Protein AF-A0A9X9LJL4-F1 (afdb_monomer)

Sequence (108 aa):
MDSLSRANVEFCLDVFKELNSNNVGDNIFFSPLSLLYALSMVLLGARGNSAEQMEKVLHFDHTSESLKPEFRDSAKCSQAGRIHSEFGVLFSQINQPDSNYTLSMANR

Radius of gyration: 15.65 Å; Cα contacts (8 Å, |Δi|>4): 62; chains: 1; bounding box: 48×27×44 Å

Sec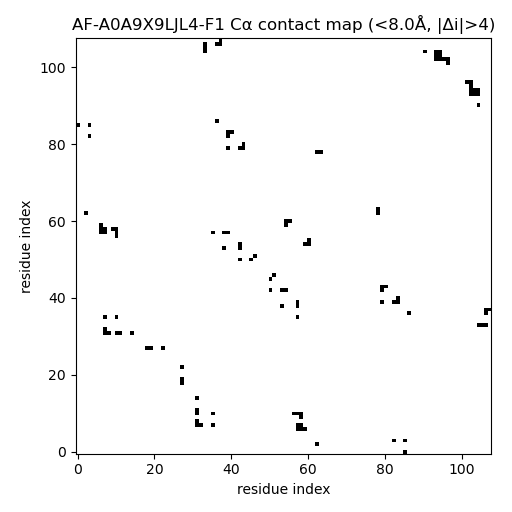ondary structure (DSSP, 8-state):
-HHHHHHHHHHHHHHHHHHHHHSTTS-----HHHHHHHHHHHHHH--HHHHHHHHHHTT-GGGGTTS-GGGHHHHHHHHHHHHHHHHHHHHHHHTS--SS--------

Nearest PDB structures (foldseek):
  1hle-assembly1_A-2  TM=9.133E-01  e=5.068E-05  Equus caballus
  4qnq-assembly11_B  TM=2.310E-01  e=4.186E+00  Rattus norvegicus
  4qnq-assembly9_K  TM=2.339E-01  e=5.952E+00  Rattus norvegicus
  8fy0-assembly1_D  TM=2.251E-01  e=8.462E+00  Homo sapiens

Organism: Gulo gulo (NCBI:txid48420)

Structure (mmCIF, N/CA/C/O backbone):
data_AF-A0A9X9LJL4-F1
#
_entry.id   AF-A0A9X9LJL4-F1
#
loop_
_atom_site.group_PDB
_atom_site.id
_atom_site.type_symbol
_atom_site.label_atom_id
_atom_site.label_alt_id
_atom_site.label_comp_id
_atom_site.label_asym_id
_atom_site.label_entity_id
_atom_site.label_seq_id
_atom_site.pdbx_PDB_ins_code
_atom_site.Cartn_x
_atom_site.Cartn_y
_atom_site.Cartn_z
_atom_site.occupancy
_atom_site.B_iso_or_equiv
_atom_site.auth_seq_id
_atom_site.auth_comp_id
_atom_site.auth_asym_id
_atom_site.auth_atom_id
_atom_site.pdbx_PDB_model_num
ATOM 1 N N . MET A 1 1 ? 10.185 10.071 4.815 1.00 60.97 1 MET A N 1
ATOM 2 C CA . MET A 1 1 ? 8.846 10.239 5.432 1.00 60.97 1 MET A CA 1
ATOM 3 C C . MET A 1 1 ? 7.918 11.002 4.501 1.00 60.97 1 MET A C 1
ATOM 5 O O . MET A 1 1 ? 6.967 10.388 4.045 1.00 60.97 1 MET A O 1
ATOM 9 N N . ASP A 1 2 ? 8.200 12.265 4.153 1.00 75.81 2 ASP A N 1
ATOM 10 C CA . ASP A 1 2 ? 7.315 13.059 3.270 1.00 75.81 2 ASP A CA 1
ATOM 11 C C . ASP A 1 2 ? 7.157 12.468 1.857 1.00 75.81 2 ASP A C 1
ATOM 13 O O . ASP A 1 2 ? 6.080 12.510 1.271 1.00 75.81 2 ASP A O 1
ATOM 17 N N . SER A 1 3 ? 8.218 11.858 1.323 1.00 82.06 3 SER A N 1
ATOM 18 C CA . SER A 1 3 ? 8.202 11.119 0.053 1.00 82.06 3 SER A CA 1
ATOM 19 C C . SER A 1 3 ? 7.292 9.889 0.108 1.00 82.06 3 SER A C 1
ATOM 21 O O . SER A 1 3 ? 6.455 9.697 -0.768 1.00 82.06 3 SER A O 1
ATOM 23 N N . LEU A 1 4 ? 7.443 9.066 1.149 1.00 88.00 4 LEU A N 1
ATOM 24 C CA . LEU A 1 4 ? 6.683 7.831 1.325 1.00 88.00 4 LEU A CA 1
ATOM 25 C C . LEU A 1 4 ? 5.198 8.099 1.608 1.00 88.00 4 LEU A C 1
ATOM 27 O O . LEU A 1 4 ? 4.334 7.409 1.070 1.00 88.00 4 LEU A O 1
ATOM 31 N N . SER A 1 5 ? 4.887 9.105 2.431 1.00 90.50 5 SER A N 1
ATOM 32 C CA . SER A 1 5 ? 3.502 9.487 2.719 1.00 90.50 5 SER A CA 1
ATOM 33 C C . SER A 1 5 ? 2.803 10.026 1.472 1.00 90.50 5 SER A C 1
ATOM 35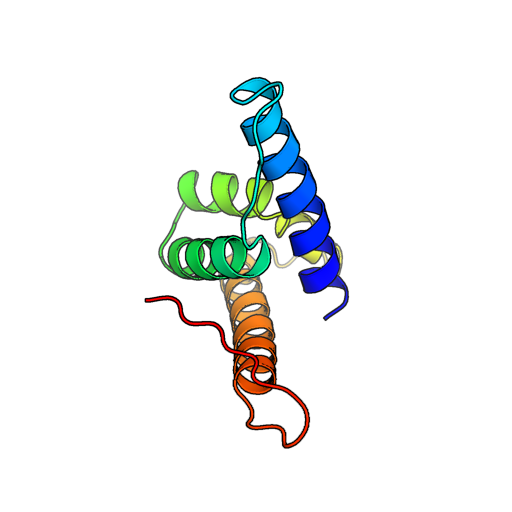 O O . SER A 1 5 ? 1.675 9.620 1.195 1.00 90.50 5 SER A O 1
ATOM 37 N N . ARG A 1 6 ? 3.483 10.865 0.681 1.00 92.25 6 ARG A N 1
ATOM 38 C CA . ARG A 1 6 ? 2.972 11.351 -0.603 1.00 92.25 6 ARG A CA 1
ATOM 39 C C . ARG A 1 6 ? 2.723 10.202 -1.582 1.00 92.25 6 ARG A C 1
ATOM 41 O O . ARG A 1 6 ? 1.604 10.090 -2.074 1.00 92.25 6 ARG A O 1
ATOM 48 N N . ALA A 1 7 ? 3.709 9.327 -1.793 1.00 93.00 7 ALA A N 1
ATOM 49 C CA . ALA A 1 7 ? 3.569 8.171 -2.679 1.00 93.00 7 ALA A CA 1
ATOM 50 C C . ALA A 1 7 ? 2.390 7.273 -2.260 1.00 93.00 7 ALA A C 1
ATOM 52 O O . ALA A 1 7 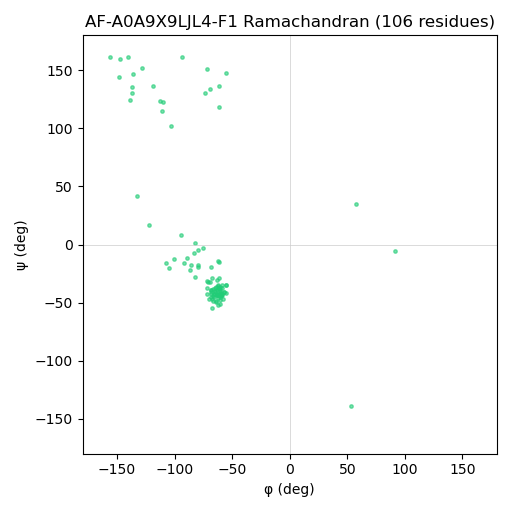? 1.605 6.839 -3.097 1.00 93.00 7 ALA A O 1
ATOM 53 N N . ASN A 1 8 ? 2.199 7.059 -0.953 1.00 95.44 8 ASN A N 1
ATOM 54 C CA . ASN A 1 8 ? 1.065 6.302 -0.424 1.00 95.44 8 ASN A CA 1
ATOM 55 C C . ASN A 1 8 ? -0.293 6.969 -0.689 1.00 95.44 8 ASN A C 1
ATOM 57 O O . ASN A 1 8 ? -1.268 6.271 -0.957 1.00 95.44 8 ASN A O 1
ATOM 61 N N . VAL A 1 9 ? -0.378 8.301 -0.625 1.00 96.69 9 VAL A N 1
ATOM 62 C CA . VAL A 1 9 ? -1.611 9.037 -0.947 1.00 96.69 9 VAL A CA 1
ATOM 63 C C . VAL A 1 9 ? -1.906 8.984 -2.445 1.00 96.69 9 VAL A C 1
ATOM 65 O O . VAL A 1 9 ? -3.037 8.685 -2.819 1.00 96.69 9 VAL A O 1
ATOM 68 N N . GLU A 1 10 ? -0.911 9.230 -3.298 1.00 97.00 10 GLU A N 1
ATOM 69 C CA . GLU A 1 10 ? -1.067 9.169 -4.759 1.00 97.00 10 GLU A CA 1
ATOM 70 C C . GLU A 1 10 ? -1.484 7.754 -5.199 1.00 97.00 10 GLU A C 1
ATOM 72 O O . GLU A 1 10 ? -2.510 7.588 -5.860 1.00 97.00 10 GLU A O 1
ATOM 77 N N . PHE A 1 11 ? -0.792 6.726 -4.699 1.00 97.19 11 PHE A N 1
ATOM 78 C CA . PHE A 1 11 ? -1.145 5.322 -4.918 1.00 97.19 11 PHE A CA 1
ATOM 79 C C . PHE A 1 11 ? -2.557 4.983 -4.416 1.00 97.19 11 PHE A C 1
ATOM 81 O O . PHE A 1 11 ? -3.320 4.321 -5.116 1.00 97.19 11 PHE A O 1
ATOM 88 N N . CYS A 1 12 ? -2.943 5.460 -3.226 1.00 98.19 12 CYS A N 1
ATOM 89 C CA . CYS A 1 12 ? -4.285 5.257 -2.674 1.00 98.19 12 CYS A CA 1
ATOM 90 C C . CYS A 1 12 ? -5.374 5.801 -3.604 1.00 98.19 12 CYS A C 1
ATOM 92 O O . CYS A 1 12 ? -6.359 5.113 -3.872 1.00 98.19 12 CYS A O 1
ATOM 94 N N . LEU A 1 13 ? -5.196 7.025 -4.106 1.00 98.06 13 LEU A N 1
ATOM 95 C CA . LEU A 1 13 ? -6.168 7.662 -4.990 1.00 98.06 13 LEU A CA 1
ATOM 96 C C . LEU A 1 13 ? -6.274 6.937 -6.332 1.00 98.06 13 LEU A C 1
ATOM 98 O O . LEU A 1 13 ? -7.378 6.810 -6.859 1.00 98.06 13 LEU A O 1
ATOM 102 N N . ASP A 1 14 ? -5.160 6.449 -6.872 1.00 97.88 14 ASP A N 1
ATOM 103 C CA . ASP A 1 14 ? -5.160 5.694 -8.124 1.00 97.88 14 ASP A CA 1
ATOM 104 C C . ASP A 1 14 ? -5.834 4.327 -7.965 1.00 97.88 14 ASP A C 1
ATOM 106 O O . ASP A 1 14 ? -6.718 3.988 -8.754 1.00 97.88 14 ASP A O 1
ATOM 110 N N . VAL A 1 15 ? -5.520 3.589 -6.894 1.00 97.75 15 VAL A N 1
ATOM 111 C CA . VAL A 1 15 ? -6.203 2.327 -6.559 1.00 97.75 15 VAL A CA 1
ATOM 112 C C . VAL A 1 15 ? -7.693 2.563 -6.320 1.00 97.75 15 VAL A C 1
ATOM 114 O O . VAL A 1 15 ? -8.521 1.808 -6.823 1.00 97.75 15 VAL A O 1
ATOM 117 N N . PHE A 1 16 ? -8.065 3.621 -5.597 1.00 97.44 16 PHE A N 1
ATOM 118 C CA . PHE A 1 16 ? -9.468 3.929 -5.336 1.00 97.44 16 PHE A CA 1
ATOM 119 C C . PHE A 1 16 ? -10.245 4.227 -6.622 1.00 97.44 16 PHE A C 1
ATOM 121 O O . PHE A 1 16 ? -11.354 3.725 -6.775 1.00 97.44 16 PHE A O 1
ATOM 128 N N . LYS A 1 17 ? -9.680 5.001 -7.559 1.00 96.88 17 LYS A N 1
ATOM 129 C CA . LYS A 1 17 ? -10.325 5.267 -8.857 1.00 96.88 17 LYS A CA 1
ATOM 130 C C . LYS A 1 17 ? -10.593 3.973 -9.626 1.00 96.88 17 LYS A C 1
ATOM 132 O O .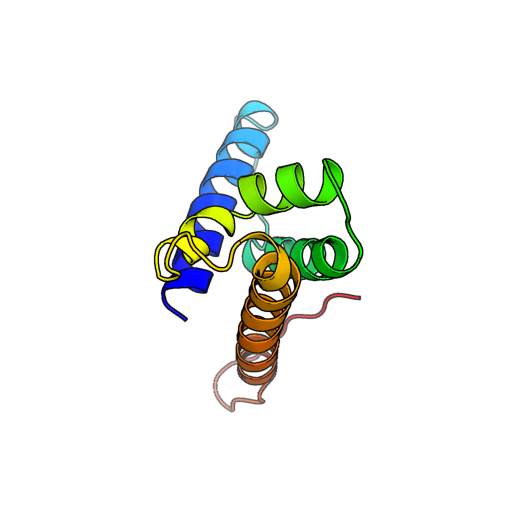 LYS A 1 17 ? -11.686 3.823 -10.168 1.00 96.88 17 LYS A O 1
ATOM 137 N N . GLU A 1 18 ? -9.631 3.052 -9.632 1.00 96.44 18 GLU A N 1
ATOM 138 C CA . GLU A 1 18 ? -9.751 1.763 -10.322 1.00 96.44 18 GLU A CA 1
ATOM 139 C C . GLU A 1 18 ? -10.727 0.805 -9.623 1.00 96.44 18 GLU A C 1
ATOM 141 O O . GLU A 1 18 ? -11.492 0.093 -10.266 1.00 96.44 18 GLU A O 1
ATOM 146 N N . LEU A 1 19 ? -10.763 0.792 -8.290 1.00 96.38 19 LEU A N 1
ATOM 147 C CA . LEU A 1 19 ? -11.763 0.009 -7.565 1.00 96.38 19 LEU A CA 1
ATOM 148 C C . LEU A 1 19 ? -13.164 0.596 -7.763 1.00 96.38 19 LEU A C 1
ATOM 150 O O . LEU A 1 19 ? -14.114 -0.146 -8.001 1.00 96.38 19 LEU A O 1
ATOM 154 N N . ASN A 1 20 ? -13.305 1.919 -7.711 1.00 95.56 20 ASN A N 1
ATOM 155 C CA . ASN A 1 20 ? -14.597 2.588 -7.815 1.00 95.56 20 ASN A CA 1
ATOM 156 C C . ASN A 1 20 ? -15.222 2.480 -9.212 1.00 95.56 20 ASN A C 1
ATOM 158 O O . ASN A 1 20 ? -16.442 2.391 -9.311 1.00 95.56 20 ASN A O 1
ATOM 162 N N . SER A 1 21 ? -14.424 2.440 -10.285 1.00 94.50 21 SER A N 1
ATOM 163 C CA . SER A 1 21 ? -14.944 2.215 -11.644 1.00 94.50 21 SER A CA 1
ATOM 164 C C . SER A 1 21 ? -15.634 0.851 -11.790 1.00 94.50 21 SER A C 1
ATOM 166 O O . SER A 1 21 ? -16.572 0.723 -12.575 1.00 94.50 21 SER A O 1
ATOM 168 N N . ASN A 1 22 ? -15.210 -0.138 -11.000 1.00 90.81 22 ASN A N 1
ATOM 169 C CA . ASN A 1 22 ? -15.693 -1.516 -11.054 1.00 90.81 22 ASN A CA 1
ATOM 170 C C . ASN A 1 22 ? -16.727 -1.865 -9.964 1.00 90.81 22 ASN A C 1
ATOM 172 O O . ASN A 1 22 ? -17.365 -2.909 -10.058 1.00 90.81 22 ASN A O 1
ATOM 176 N N . ASN A 1 23 ? -16.899 -1.018 -8.941 1.00 91.88 23 ASN A N 1
ATOM 177 C CA . ASN A 1 23 ? -17.726 -1.293 -7.752 1.00 91.88 23 ASN A CA 1
ATOM 178 C C . ASN A 1 23 ? -18.664 -0.112 -7.425 1.00 91.88 23 ASN A C 1
ATOM 180 O O . ASN A 1 23 ? -18.787 0.318 -6.277 1.00 91.88 23 ASN A O 1
ATOM 184 N N . VAL A 1 24 ? -19.282 0.483 -8.452 1.00 91.81 24 VAL A N 1
ATOM 185 C CA . VAL A 1 24 ? -20.129 1.676 -8.295 1.00 91.81 24 VAL A CA 1
ATOM 186 C C . VAL A 1 24 ? -21.318 1.378 -7.378 1.00 91.81 24 VAL A C 1
ATOM 188 O O . VAL A 1 24 ? -22.184 0.577 -7.716 1.00 91.81 24 VAL A O 1
ATOM 191 N N . GLY A 1 25 ? -21.397 2.093 -6.254 1.00 92.38 25 GLY A N 1
ATOM 192 C CA . GLY A 1 25 ? -22.483 1.954 -5.277 1.00 92.38 25 GLY A CA 1
ATOM 193 C C . GLY A 1 25 ? -22.212 0.941 -4.163 1.00 92.38 25 GLY A C 1
ATOM 194 O O . GLY A 1 25 ? -22.996 0.883 -3.217 1.00 92.38 25 GLY A O 1
ATOM 195 N N . ASP A 1 26 ? -21.098 0.211 -4.232 1.00 96.62 26 ASP A N 1
ATOM 196 C CA . ASP A 1 26 ? -20.667 -0.716 -3.190 1.00 96.62 26 ASP A CA 1
ATOM 197 C C . ASP A 1 26 ? -19.700 -0.054 -2.198 1.00 96.62 26 ASP A C 1
ATOM 199 O O . ASP A 1 26 ? -19.073 0.976 -2.458 1.00 96.62 26 ASP A O 1
ATOM 203 N N . ASN A 1 27 ? -19.556 -0.675 -1.028 1.00 97.19 27 ASN A N 1
ATOM 204 C CA . ASN A 1 27 ? -18.567 -0.252 -0.042 1.00 97.19 27 ASN A CA 1
ATOM 205 C C . ASN A 1 27 ? -17.155 -0.652 -0.494 1.00 97.19 27 ASN A C 1
ATOM 207 O O . ASN A 1 27 ? -16.899 -1.820 -0.780 1.00 97.19 27 ASN A O 1
ATOM 211 N N . ILE A 1 28 ? -16.214 0.295 -0.460 1.00 97.19 28 ILE A N 1
ATOM 212 C CA . ILE A 1 28 ? -14.796 0.063 -0.765 1.00 97.19 28 ILE A CA 1
ATOM 213 C C . ILE A 1 28 ? -13.976 0.254 0.512 1.00 97.19 28 ILE A C 1
ATOM 215 O O . ILE A 1 28 ? -14.005 1.320 1.126 1.00 97.19 28 ILE A O 1
ATOM 219 N N . PHE A 1 29 ? -13.220 -0.772 0.905 1.00 96.75 29 PHE A N 1
ATOM 220 C CA . PHE A 1 29 ? -12.317 -0.728 2.055 1.00 96.75 29 PHE A CA 1
ATOM 221 C C . PHE A 1 29 ? -11.004 -1.442 1.726 1.00 96.75 29 PHE A C 1
ATOM 223 O O . PHE A 1 29 ? -11.009 -2.609 1.341 1.00 96.75 29 PHE A O 1
ATOM 230 N N . PHE A 1 30 ? -9.876 -0.749 1.881 1.00 96.94 30 PHE A N 1
ATOM 231 C CA . PHE A 1 30 ? -8.540 -1.309 1.672 1.00 96.94 30 PHE A CA 1
ATOM 232 C C . PHE A 1 30 ? -7.486 -0.526 2.464 1.00 96.94 30 PHE A C 1
ATOM 234 O O . PHE A 1 30 ? -7.715 0.613 2.871 1.00 96.94 30 PHE A O 1
ATOM 241 N N . SER A 1 31 ? -6.316 -1.136 2.673 1.00 97.12 31 SER A N 1
ATOM 242 C CA . SER A 1 31 ? -5.156 -0.474 3.278 1.00 97.12 31 SER A CA 1
ATOM 243 C C . SER A 1 31 ? -4.140 -0.113 2.190 1.00 97.12 31 SER A C 1
ATOM 245 O O . SER A 1 31 ? -3.407 -1.002 1.740 1.00 97.12 31 SER A O 1
ATOM 247 N N . PRO A 1 32 ? -4.059 1.161 1.754 1.00 96.94 32 PRO A N 1
ATOM 248 C CA . PRO A 1 32 ? -3.099 1.567 0.727 1.00 96.94 32 PRO A CA 1
ATOM 249 C C . PRO A 1 32 ? -1.657 1.309 1.174 1.00 96.94 32 PRO A C 1
ATOM 251 O O . PRO A 1 32 ? -0.853 0.813 0.392 1.00 96.94 32 PRO A O 1
ATOM 254 N N . LEU A 1 33 ? -1.357 1.536 2.457 1.00 94.94 33 LEU A N 1
ATOM 255 C CA . LEU A 1 33 ? -0.007 1.388 2.995 1.00 94.94 33 LEU A CA 1
ATOM 256 C C . LEU A 1 33 ? 0.460 -0.074 3.014 1.00 94.94 33 LEU A C 1
ATOM 258 O O . LEU A 1 33 ? 1.618 -0.349 2.707 1.00 94.94 33 LEU A O 1
ATOM 262 N N . SER A 1 34 ? -0.431 -1.015 3.345 1.00 95.56 34 SER A N 1
ATOM 263 C CA . SER A 1 34 ? -0.115 -2.451 3.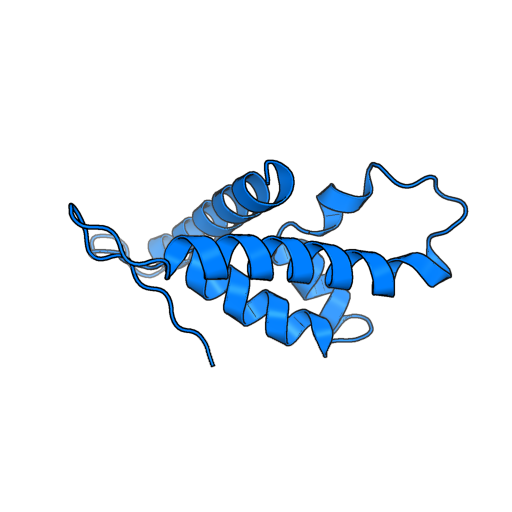309 1.00 95.56 34 SER A CA 1
ATOM 264 C C . SER A 1 34 ? 0.151 -2.923 1.879 1.00 95.56 34 SER A C 1
ATOM 266 O O . SER A 1 34 ? 1.164 -3.579 1.640 1.00 95.56 34 SER A O 1
ATOM 268 N N . LEU A 1 35 ? -0.691 -2.522 0.919 1.00 96.31 35 LEU A N 1
ATOM 269 C CA . LEU A 1 35 ? -0.496 -2.839 -0.499 1.00 96.31 35 LEU A CA 1
ATOM 270 C C . LEU A 1 35 ? 0.806 -2.241 -1.047 1.00 96.31 35 LEU A C 1
ATOM 272 O O . LEU A 1 35 ? 1.579 -2.945 -1.697 1.00 96.31 35 LEU A O 1
ATOM 276 N N . LEU A 1 36 ? 1.079 -0.970 -0.743 1.00 95.06 36 LEU A N 1
ATOM 277 C CA . LEU A 1 36 ? 2.297 -0.286 -1.167 1.00 95.06 36 LEU A CA 1
ATOM 278 C C . LEU A 1 36 ? 3.552 -0.977 -0.608 1.00 95.06 36 LEU A C 1
ATOM 280 O O . LEU A 1 36 ? 4.525 -1.159 -1.336 1.00 95.06 36 LEU A O 1
ATOM 284 N N . TYR A 1 37 ? 3.527 -1.407 0.660 1.00 93.62 37 TYR A N 1
ATOM 285 C CA . TYR A 1 37 ? 4.634 -2.154 1.264 1.00 93.62 37 TYR A CA 1
ATOM 286 C C . TYR A 1 37 ? 4.828 -3.538 0.633 1.00 93.62 37 TYR A C 1
ATOM 288 O O . TYR A 1 37 ? 5.953 -3.932 0.335 1.00 93.62 37 TYR A O 1
ATOM 296 N N . ALA A 1 38 ? 3.748 -4.286 0.395 1.00 94.44 38 ALA A N 1
ATOM 297 C CA . ALA A 1 38 ? 3.843 -5.586 -0.264 1.00 94.44 38 ALA A CA 1
ATOM 298 C C . ALA A 1 38 ? 4.457 -5.460 -1.670 1.00 94.44 38 ALA A C 1
ATOM 300 O O . ALA A 1 38 ? 5.367 -6.206 -2.029 1.00 94.44 38 ALA A O 1
ATOM 301 N N . LEU A 1 39 ? 4.015 -4.469 -2.450 1.00 94.88 39 LEU A N 1
ATOM 302 C CA . LEU A 1 39 ? 4.527 -4.233 -3.799 1.00 94.88 39 LEU A CA 1
ATOM 303 C C . LEU A 1 39 ? 5.947 -3.657 -3.807 1.00 94.88 39 LEU A C 1
ATOM 305 O O . LEU A 1 39 ? 6.712 -3.982 -4.714 1.00 94.88 39 LEU A O 1
ATOM 309 N N . SER A 1 40 ? 6.343 -2.870 -2.801 1.00 91.75 40 SER A N 1
ATOM 310 C CA . SER A 1 40 ? 7.737 -2.434 -2.677 1.00 91.75 40 SER A CA 1
ATOM 311 C C . SER A 1 40 ? 8.665 -3.632 -2.454 1.00 91.75 40 SER A C 1
ATOM 313 O O . SER A 1 40 ? 9.671 -3.760 -3.151 1.00 91.75 40 SER A O 1
ATOM 315 N N . MET A 1 41 ? 8.282 -4.594 -1.603 1.00 91.44 41 MET A N 1
ATOM 316 C CA . MET A 1 41 ? 9.057 -5.832 -1.422 1.00 91.44 41 MET A CA 1
ATOM 317 C C . MET A 1 41 ? 9.224 -6.614 -2.729 1.00 91.44 41 MET A C 1
ATOM 319 O O . MET A 1 41 ? 10.303 -7.145 -2.990 1.00 91.44 41 MET A O 1
ATOM 323 N N . VAL A 1 42 ? 8.199 -6.641 -3.584 1.00 93.06 42 VAL A N 1
ATOM 324 C CA . VAL A 1 42 ? 8.294 -7.249 -4.921 1.00 93.06 42 VAL A CA 1
ATOM 325 C C . VAL A 1 42 ? 9.220 -6.437 -5.838 1.00 93.06 42 VAL A C 1
ATOM 327 O O . VAL A 1 42 ? 10.026 -7.022 -6.566 1.00 93.06 42 VAL A O 1
ATOM 330 N N . LEU A 1 43 ? 9.178 -5.101 -5.770 1.00 91.56 43 LEU A N 1
ATOM 331 C CA . LEU A 1 43 ? 10.041 -4.218 -6.560 1.00 91.56 43 LEU A CA 1
ATOM 332 C C . LEU A 1 43 ? 11.536 -4.471 -6.289 1.00 91.56 43 LEU A C 1
ATOM 334 O O . LEU A 1 43 ? 12.322 -4.444 -7.234 1.00 91.56 43 LEU A O 1
ATOM 338 N N . LEU A 1 44 ? 11.945 -4.811 -5.058 1.00 88.62 44 LEU A N 1
ATOM 339 C CA . LEU A 1 44 ? 13.343 -5.199 -4.771 1.00 88.62 44 LEU A CA 1
ATOM 340 C C . LEU A 1 44 ? 13.846 -6.352 -5.645 1.00 88.62 44 LEU A C 1
ATOM 342 O O . LEU A 1 44 ? 15.032 -6.399 -5.996 1.00 88.62 44 LEU A O 1
ATOM 346 N N . GLY A 1 45 ? 12.964 -7.296 -5.972 1.00 88.19 45 GLY A N 1
ATOM 347 C CA . GLY A 1 45 ? 13.266 -8.441 -6.826 1.00 88.19 45 GLY A CA 1
ATOM 348 C C . GLY A 1 45 ? 13.090 -8.159 -8.320 1.00 88.19 45 GLY A C 1
ATOM 349 O O . GLY A 1 45 ? 13.689 -8.849 -9.143 1.00 88.19 45 GLY A O 1
ATOM 350 N N . ALA A 1 46 ? 12.305 -7.145 -8.686 1.00 89.25 46 ALA A N 1
ATOM 351 C CA . ALA A 1 46 ? 11.989 -6.826 -10.073 1.00 89.25 46 ALA A CA 1
ATOM 352 C C . ALA A 1 46 ? 13.190 -6.226 -10.825 1.00 89.25 46 ALA A C 1
ATOM 354 O O . ALA A 1 46 ? 14.066 -5.578 -10.248 1.00 89.25 46 ALA A O 1
ATOM 355 N N . ARG A 1 47 ? 13.252 -6.433 -12.145 1.00 87.00 47 ARG A N 1
ATOM 356 C CA . ARG A 1 47 ? 14.315 -5.913 -13.023 1.00 87.00 47 ARG A CA 1
ATOM 357 C C . ARG A 1 47 ? 13.733 -5.437 -14.354 1.00 87.00 47 ARG A C 1
ATOM 359 O O . ARG A 1 47 ? 12.632 -5.838 -14.728 1.00 87.00 47 ARG A O 1
ATOM 366 N N . GLY A 1 48 ? 14.493 -4.606 -15.072 1.00 90.25 48 GLY A N 1
ATOM 367 C CA . GLY A 1 48 ? 14.129 -4.103 -16.402 1.00 90.25 48 GLY A CA 1
ATOM 368 C C . GLY A 1 48 ? 12.744 -3.452 -16.425 1.00 90.25 48 GLY A C 1
ATOM 369 O O . GLY A 1 48 ? 12.362 -2.774 -15.473 1.00 90.25 48 GLY A O 1
ATOM 370 N N . ASN A 1 49 ? 11.976 -3.724 -17.482 1.00 91.94 49 ASN A N 1
ATOM 371 C CA . ASN A 1 49 ? 10.639 -3.157 -17.685 1.00 91.94 49 ASN A CA 1
ATOM 372 C C . ASN A 1 49 ? 9.685 -3.413 -16.509 1.00 91.94 49 ASN A C 1
ATOM 374 O O . ASN A 1 49 ? 8.862 -2.558 -16.199 1.00 91.94 49 ASN A O 1
ATOM 378 N N . SER A 1 50 ? 9.794 -4.566 -15.839 1.00 93.25 50 SER A N 1
ATOM 379 C CA . SER A 1 50 ? 8.941 -4.875 -14.687 1.00 93.25 50 SER A CA 1
ATOM 380 C C . SER A 1 50 ? 9.215 -3.933 -13.517 1.00 93.25 50 SER A C 1
ATOM 382 O O . SER A 1 50 ? 8.272 -3.433 -12.913 1.00 93.25 50 SER A O 1
ATOM 384 N N . ALA A 1 51 ? 10.487 -3.640 -13.226 1.00 90.81 51 ALA A N 1
ATOM 385 C CA . ALA A 1 51 ? 10.835 -2.668 -12.190 1.00 90.81 51 ALA A CA 1
ATOM 386 C C . ALA A 1 51 ? 10.333 -1.264 -12.556 1.00 90.81 51 ALA A C 1
ATOM 388 O O . ALA A 1 51 ? 9.735 -0.596 -11.723 1.00 90.81 51 ALA A O 1
ATOM 389 N N . GLU A 1 52 ? 10.497 -0.848 -13.814 1.00 90.25 52 GLU A N 1
ATOM 390 C CA . GLU A 1 52 ? 10.086 0.486 -14.275 1.00 90.25 52 GLU A CA 1
ATOM 391 C C . GLU A 1 52 ? 8.567 0.697 -14.211 1.00 90.25 52 GLU A C 1
ATOM 393 O O . GLU A 1 52 ? 8.097 1.757 -13.798 1.00 90.25 52 GLU A O 1
ATOM 398 N N . GLN A 1 53 ? 7.781 -0.321 -14.575 1.00 93.56 53 GLN A N 1
ATOM 399 C CA . GLN A 1 53 ? 6.324 -0.279 -14.437 1.00 93.56 53 GLN A CA 1
ATOM 400 C C . GLN A 1 53 ? 5.902 -0.145 -12.971 1.00 93.56 53 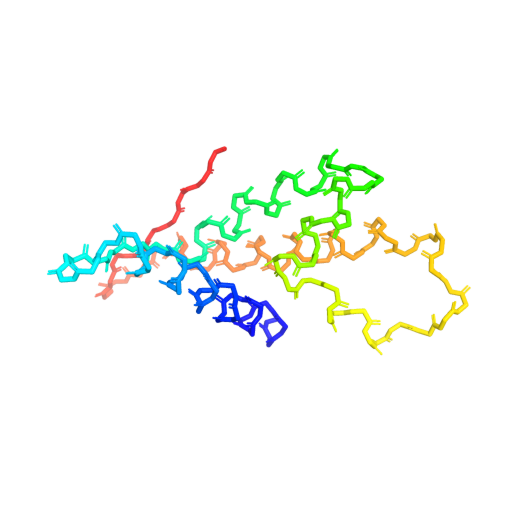GLN A C 1
ATOM 402 O O . GLN A 1 53 ? 5.017 0.649 -12.654 1.00 93.56 53 GLN A O 1
ATOM 407 N N . MET A 1 54 ? 6.548 -0.900 -12.081 1.00 94.56 54 MET A N 1
ATOM 408 C CA . MET A 1 54 ? 6.263 -0.856 -10.651 1.00 94.56 54 MET A CA 1
ATOM 409 C C . MET A 1 54 ? 6.660 0.483 -10.029 1.00 94.56 54 MET A C 1
ATOM 411 O O . MET A 1 54 ? 5.850 1.072 -9.325 1.00 94.56 54 MET A O 1
ATOM 415 N N . GLU A 1 55 ? 7.856 1.004 -10.313 1.00 92.31 55 GLU A N 1
ATOM 416 C CA . GLU A 1 55 ? 8.314 2.308 -9.804 1.00 92.31 55 GLU A CA 1
ATOM 417 C C . GLU A 1 55 ? 7.338 3.433 -10.153 1.00 92.31 55 GLU A C 1
ATOM 419 O O . GLU A 1 55 ? 7.026 4.258 -9.296 1.00 92.31 55 GLU A O 1
ATOM 424 N N . LYS A 1 56 ? 6.814 3.424 -11.383 1.00 93.25 56 LYS A N 1
ATOM 425 C CA . LYS A 1 56 ? 5.835 4.406 -11.851 1.00 93.25 56 LYS A CA 1
ATOM 426 C C . LYS A 1 56 ? 4.496 4.295 -11.119 1.00 93.25 56 LYS A C 1
ATOM 428 O O . LYS A 1 56 ? 3.952 5.300 -10.685 1.00 93.25 56 LYS A O 1
ATOM 433 N N . VAL A 1 57 ? 3.942 3.088 -10.992 1.00 95.56 57 VAL A N 1
ATOM 434 C CA . VAL A 1 57 ? 2.627 2.887 -10.349 1.00 95.56 57 VAL A CA 1
ATOM 435 C C . VAL A 1 57 ? 2.693 3.122 -8.838 1.00 95.56 57 VAL A C 1
ATOM 437 O O . VAL A 1 57 ? 1.729 3.591 -8.243 1.00 95.56 57 VAL A O 1
ATOM 440 N N . LEU A 1 58 ? 3.830 2.816 -8.211 1.00 94.44 58 LEU A N 1
ATOM 441 C CA . LEU A 1 58 ? 4.056 3.029 -6.780 1.00 94.44 58 LEU A CA 1
ATOM 442 C C . LEU A 1 58 ? 4.475 4.473 -6.448 1.00 94.44 58 LEU A C 1
ATOM 444 O O . LEU A 1 58 ? 4.721 4.763 -5.279 1.00 94.44 58 LEU A O 1
ATOM 448 N N . HIS A 1 59 ? 4.555 5.364 -7.447 1.00 93.44 59 HIS A N 1
ATOM 449 C CA . HIS A 1 59 ? 4.966 6.769 -7.303 1.00 93.44 59 HIS A CA 1
ATOM 450 C C . HIS A 1 59 ? 6.368 6.936 -6.686 1.00 93.44 59 HIS A C 1
ATOM 452 O O . HIS A 1 59 ? 6.645 7.865 -5.924 1.00 93.44 59 HIS A O 1
ATOM 458 N N . PHE A 1 60 ? 7.282 6.012 -6.996 1.00 88.44 60 PHE A N 1
ATOM 459 C CA . PHE A 1 60 ? 8.674 6.052 -6.535 1.00 88.44 60 PHE A CA 1
ATOM 460 C C . PHE A 1 60 ? 9.615 6.758 -7.516 1.00 88.44 60 PHE A C 1
ATOM 462 O O . PHE A 1 60 ? 10.705 7.178 -7.125 1.00 88.44 60 PHE A O 1
ATOM 469 N N . ASP A 1 61 ? 9.197 6.965 -8.758 1.00 76.56 61 ASP A N 1
ATOM 470 C CA . ASP A 1 61 ? 9.927 7.715 -9.782 1.00 76.56 61 ASP A CA 1
ATOM 471 C C . ASP A 1 61 ? 10.154 9.194 -9.405 1.00 76.56 61 ASP A C 1
ATOM 473 O O . ASP A 1 61 ? 11.242 9.733 -9.634 1.00 76.56 61 ASP A O 1
ATOM 477 N N . HIS A 1 62 ? 9.199 9.827 -8.719 1.00 61.66 62 HIS A N 1
ATOM 478 C CA . HIS A 1 62 ? 9.312 11.207 -8.221 1.00 61.66 62 HIS A CA 1
ATOM 479 C C . HIS A 1 62 ? 10.342 11.389 -7.098 1.00 61.66 62 HIS A C 1
ATOM 481 O O . HIS A 1 62 ? 10.850 12.487 -6.873 1.00 61.66 62 HIS A O 1
ATOM 487 N N . THR A 1 63 ? 10.729 10.313 -6.409 1.00 55.44 63 THR A N 1
ATOM 488 C CA . THR A 1 63 ? 11.723 10.390 -5.325 1.00 55.44 63 THR A CA 1
ATOM 489 C C . THR A 1 63 ? 13.164 10.564 -5.840 1.00 55.44 63 THR A C 1
ATOM 491 O O . THR A 1 63 ? 14.104 10.714 -5.053 1.00 55.44 63 THR A O 1
ATOM 494 N N . SER A 1 64 ? 13.354 10.559 -7.166 1.00 51.69 64 SER A N 1
ATOM 495 C CA . SER A 1 64 ? 14.644 10.698 -7.855 1.00 51.69 64 SER A CA 1
ATOM 496 C C . SER A 1 64 ? 15.051 12.144 -8.173 1.00 51.69 64 SER A C 1
ATOM 498 O O . SER A 1 64 ? 16.219 12.379 -8.484 1.00 51.69 64 SER A O 1
ATOM 500 N N . GLU A 1 65 ? 14.156 13.132 -8.031 1.00 48.78 65 GLU A N 1
ATOM 501 C CA . GLU A 1 65 ? 14.445 14.547 -8.352 1.00 48.78 65 GLU A CA 1
ATOM 502 C C . GLU A 1 65 ? 15.585 15.157 -7.512 1.00 48.78 65 GLU A C 1
ATOM 504 O O . GLU A 1 65 ? 16.160 16.179 -7.877 1.00 48.78 65 GLU A O 1
ATOM 509 N N . SER A 1 66 ? 15.982 14.503 -6.418 1.00 47.84 66 SER A N 1
ATOM 510 C CA . SER A 1 66 ? 17.118 14.928 -5.595 1.00 47.84 66 SER A CA 1
ATOM 511 C C . SER A 1 66 ? 18.492 14.460 -6.112 1.00 47.84 66 SER A C 1
ATOM 513 O O . SER A 1 66 ? 19.508 14.864 -5.538 1.00 47.84 66 SER A O 1
ATOM 515 N N . LEU A 1 67 ? 18.576 13.604 -7.140 1.00 46.94 67 LEU A N 1
ATOM 516 C CA . LEU A 1 67 ? 19.846 13.039 -7.617 1.00 46.94 67 LEU A CA 1
ATOM 517 C C . LEU A 1 67 ? 20.234 13.597 -8.994 1.00 46.94 67 LEU A C 1
ATOM 519 O O . LEU A 1 67 ? 19.499 13.491 -9.975 1.00 46.94 67 LEU A O 1
ATOM 523 N N . LYS A 1 68 ? 21.432 14.194 -9.057 1.00 42.72 68 LYS A N 1
ATOM 524 C CA . LYS A 1 68 ? 22.027 14.769 -10.272 1.00 42.72 68 LYS A CA 1
ATOM 525 C C . LYS A 1 68 ? 22.095 13.735 -11.414 1.00 42.72 68 LYS A C 1
ATOM 527 O O . LYS A 1 68 ? 22.333 12.555 -11.150 1.00 42.72 68 LYS A O 1
ATOM 532 N N . PRO A 1 69 ? 21.961 14.167 -12.683 1.00 47.62 69 PRO A N 1
ATOM 533 C CA . PRO A 1 69 ? 21.849 13.277 -13.845 1.00 4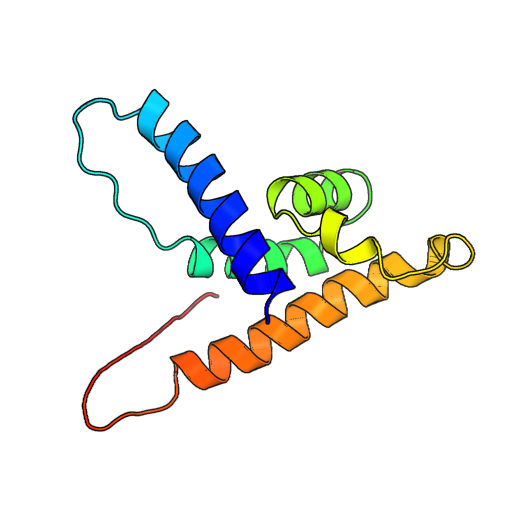7.62 69 PRO A CA 1
ATOM 534 C C . PRO A 1 69 ? 23.066 12.368 -14.104 1.00 47.62 69 PRO A C 1
ATOM 536 O O . PRO A 1 69 ? 22.935 11.393 -14.836 1.00 47.62 69 PRO A O 1
ATOM 539 N N . GLU A 1 70 ? 24.219 12.624 -13.483 1.00 50.78 70 GLU A N 1
ATOM 540 C CA . GLU A 1 70 ? 25.488 11.933 -13.765 1.00 50.78 70 GLU A CA 1
ATOM 541 C C . GLU A 1 70 ? 25.637 10.536 -13.116 1.00 50.78 70 GLU A C 1
ATOM 543 O O . GLU A 1 70 ? 26.607 9.843 -13.398 1.00 50.78 70 GLU A O 1
ATOM 548 N N . PHE A 1 71 ? 24.689 10.080 -12.281 1.00 48.16 71 PHE A N 1
ATOM 549 C CA . PHE A 1 71 ? 24.797 8.809 -11.526 1.00 48.16 71 PHE A CA 1
ATOM 550 C C . PHE A 1 71 ? 23.664 7.792 -11.775 1.00 48.16 71 PHE A C 1
ATOM 552 O O . PHE A 1 71 ? 23.477 6.857 -10.994 1.00 48.16 71 PHE A O 1
ATOM 559 N N . ARG A 1 72 ? 22.889 7.943 -12.856 1.00 51.16 72 ARG A N 1
ATOM 560 C CA . ARG A 1 72 ? 21.665 7.148 -13.090 1.00 51.16 72 ARG A CA 1
ATOM 561 C C . ARG A 1 72 ? 21.895 5.637 -13.245 1.00 51.16 72 ARG A C 1
ATOM 563 O O . ARG A 1 72 ? 21.052 4.864 -12.796 1.00 51.16 72 ARG A O 1
ATOM 570 N N . ASP A 1 73 ? 23.048 5.216 -13.761 1.00 46.19 73 ASP A N 1
ATOM 571 C CA . ASP A 1 73 ? 23.301 3.800 -14.075 1.00 46.19 73 ASP A CA 1
ATOM 572 C C . ASP A 1 73 ? 23.682 2.943 -12.851 1.00 46.19 73 ASP A C 1
ATOM 574 O O . ASP A 1 73 ? 23.537 1.723 -12.878 1.00 46.19 73 ASP A O 1
ATOM 578 N N . SER A 1 74 ? 24.097 3.570 -11.742 1.00 47.19 74 SER A N 1
ATOM 579 C CA . SER A 1 74 ? 24.410 2.899 -10.463 1.00 47.19 74 SER A CA 1
ATOM 580 C C . SER A 1 74 ? 23.351 3.165 -9.372 1.00 47.19 74 SER A C 1
ATOM 582 O O . SER A 1 74 ? 23.259 2.445 -8.377 1.00 47.19 74 SER A O 1
ATOM 584 N N . ALA A 1 75 ? 22.492 4.176 -9.562 1.00 50.97 75 ALA A N 1
ATOM 585 C CA . ALA A 1 75 ? 21.555 4.665 -8.547 1.00 50.97 75 ALA A CA 1
ATOM 586 C C . ALA A 1 75 ? 20.206 3.923 -8.464 1.00 50.97 75 ALA A C 1
ATOM 588 O O . ALA A 1 75 ? 19.540 4.007 -7.434 1.00 50.97 75 ALA A O 1
ATOM 589 N N . LYS A 1 76 ? 19.782 3.151 -9.477 1.00 51.41 76 LYS A N 1
ATOM 590 C CA . LYS A 1 76 ? 18.501 2.410 -9.379 1.00 51.41 76 LYS A CA 1
ATOM 591 C C . LYS A 1 76 ? 18.493 1.413 -8.207 1.00 51.41 76 LYS A C 1
ATOM 593 O O . LYS A 1 76 ? 17.499 1.290 -7.498 1.00 51.41 76 LYS A O 1
ATOM 598 N N . CYS A 1 77 ? 19.634 0.777 -7.926 1.00 49.84 77 CYS A N 1
ATOM 599 C CA . CYS A 1 77 ? 19.778 -0.126 -6.779 1.00 49.84 77 CYS A CA 1
ATOM 600 C C . CYS A 1 77 ? 19.700 0.620 -5.428 1.00 49.84 77 CYS A C 1
ATOM 602 O O . CYS A 1 77 ? 19.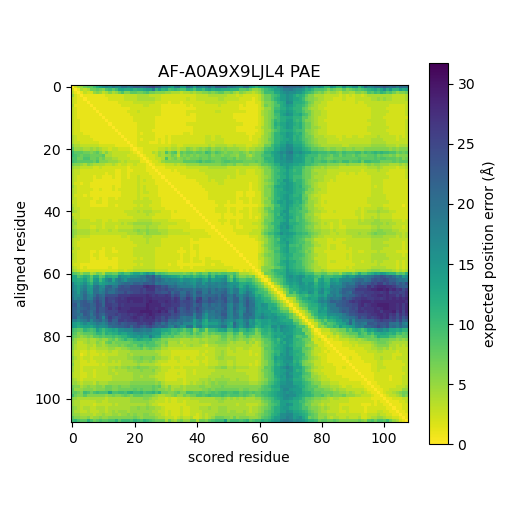229 0.067 -4.434 1.00 49.84 77 CYS A O 1
ATOM 604 N N . SER A 1 78 ? 20.108 1.897 -5.383 1.00 60.06 78 SER A N 1
ATOM 605 C CA . SER A 1 78 ? 20.086 2.700 -4.154 1.00 60.06 78 SER A CA 1
ATOM 606 C C . SER A 1 78 ? 18.709 3.302 -3.851 1.00 60.06 78 SER A C 1
ATOM 608 O O . SER A 1 78 ? 18.377 3.476 -2.679 1.00 60.06 78 SER A O 1
ATOM 610 N N . GLN A 1 79 ? 17.877 3.561 -4.865 1.00 65.56 79 GLN A N 1
ATOM 611 C CA . GLN A 1 79 ? 16.530 4.125 -4.703 1.00 65.56 79 GLN A CA 1
ATOM 612 C C . GLN A 1 79 ? 15.577 3.151 -3.994 1.00 65.56 79 GLN A C 1
ATOM 614 O O . GLN A 1 79 ? 15.016 3.481 -2.947 1.00 65.56 79 GLN A O 1
ATOM 619 N N . ALA A 1 80 ? 15.452 1.928 -4.522 1.00 66.62 80 ALA A N 1
ATOM 620 C CA . ALA A 1 80 ? 14.632 0.885 -3.911 1.00 66.62 80 ALA A CA 1
ATOM 621 C C . ALA A 1 80 ? 15.128 0.575 -2.488 1.00 66.62 80 ALA A C 1
ATOM 623 O O . ALA A 1 80 ? 14.339 0.550 -1.548 1.00 66.62 80 ALA A O 1
ATOM 624 N N . GLY A 1 81 ? 16.447 0.463 -2.288 1.00 72.69 81 GLY A N 1
ATOM 625 C CA . GLY A 1 81 ? 17.032 0.266 -0.958 1.00 72.69 81 GLY A CA 1
ATOM 626 C C . GLY A 1 81 ? 16.659 1.363 0.053 1.00 72.69 81 GLY A C 1
ATOM 627 O O . GLY A 1 81 ? 16.328 1.056 1.199 1.00 72.69 81 GLY A O 1
ATOM 628 N N . ARG A 1 82 ? 16.639 2.636 -0.366 1.00 79.62 82 ARG A N 1
ATOM 629 C CA . ARG A 1 82 ? 16.212 3.760 0.487 1.00 79.62 82 ARG A CA 1
ATOM 630 C C . ARG A 1 82 ? 14.741 3.656 0.877 1.00 79.62 82 ARG A C 1
ATOM 632 O O . ARG A 1 82 ? 14.433 3.743 2.063 1.00 79.62 82 ARG A O 1
ATOM 639 N N . ILE A 1 83 ? 13.849 3.410 -0.079 1.00 80.94 83 ILE A N 1
ATOM 640 C CA . ILE A 1 83 ? 12.410 3.250 0.188 1.00 80.94 83 ILE A CA 1
ATOM 641 C C . ILE A 1 83 ? 12.167 2.089 1.157 1.00 80.94 83 ILE A C 1
ATOM 643 O O . ILE A 1 83 ? 11.412 2.225 2.118 1.00 80.94 83 ILE A O 1
ATOM 647 N N . HIS A 1 84 ? 12.881 0.979 0.975 1.00 83.25 84 HIS A N 1
ATOM 648 C CA . HIS A 1 84 ? 12.822 -0.150 1.898 1.00 83.25 84 HIS A CA 1
ATOM 649 C C . HIS A 1 84 ? 13.259 0.197 3.315 1.00 83.25 84 HIS A C 1
ATOM 651 O O . HIS A 1 84 ? 12.623 -0.245 4.271 1.00 83.25 84 HIS A O 1
ATOM 657 N N . SER A 1 85 ? 14.305 1.010 3.465 1.00 86.19 85 SER A N 1
ATOM 658 C CA . SER A 1 85 ? 14.725 1.481 4.785 1.00 86.19 85 SER A CA 1
ATOM 659 C C . SER A 1 85 ? 13.666 2.374 5.446 1.0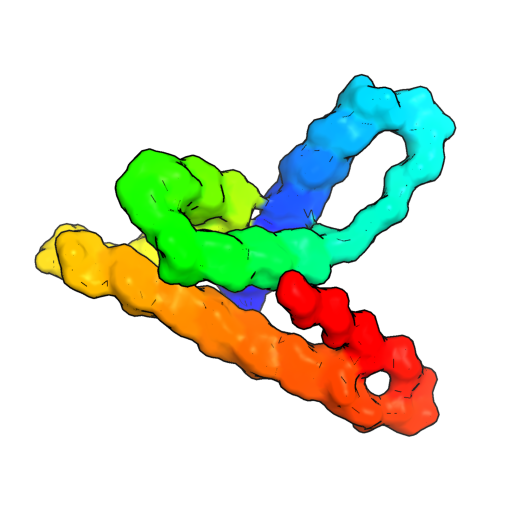0 86.19 85 SER A C 1
ATOM 661 O O . SER A 1 85 ? 13.380 2.193 6.628 1.00 86.19 85 SER A O 1
ATOM 663 N N . GLU A 1 86 ? 13.015 3.265 4.686 1.00 88.75 86 GLU A N 1
ATOM 664 C CA . GLU A 1 86 ? 11.930 4.114 5.201 1.00 88.75 86 GLU A CA 1
ATOM 665 C C . GLU A 1 86 ? 10.730 3.277 5.656 1.00 88.75 86 GLU A C 1
ATOM 667 O O . GLU A 1 86 ? 10.200 3.492 6.747 1.00 88.75 86 GLU A O 1
ATOM 672 N N . PHE A 1 87 ? 10.348 2.273 4.867 1.00 90.50 87 PHE A N 1
ATOM 673 C CA . PHE A 1 87 ? 9.315 1.325 5.263 1.00 90.50 87 PHE A CA 1
ATOM 674 C C . PHE A 1 87 ? 9.699 0.499 6.488 1.00 90.50 87 PHE A C 1
ATOM 676 O O . PHE A 1 87 ? 8.841 0.250 7.326 1.00 90.50 87 PHE A O 1
ATOM 683 N N . GLY A 1 88 ? 10.960 0.077 6.615 1.00 89.38 88 GLY A N 1
ATOM 684 C CA . GLY A 1 88 ? 11.436 -0.647 7.793 1.00 89.38 88 GLY A CA 1
ATOM 685 C C . GLY A 1 88 ? 11.263 0.170 9.075 1.00 89.38 88 GLY A C 1
ATOM 686 O O . GLY A 1 88 ? 10.755 -0.345 10.072 1.00 89.38 88 GLY A O 1
ATOM 687 N N . VAL A 1 89 ? 11.601 1.464 9.026 1.00 91.62 89 VAL A N 1
ATOM 688 C CA . VAL A 1 89 ? 11.368 2.394 10.142 1.00 91.62 89 VAL A CA 1
ATOM 689 C C . VAL A 1 89 ? 9.873 2.525 10.426 1.00 91.62 89 VAL A C 1
ATOM 691 O O . VAL A 1 89 ? 9.454 2.291 11.559 1.00 91.62 89 VAL A O 1
ATOM 694 N N . LEU A 1 90 ? 9.058 2.820 9.411 1.00 92.06 90 LEU A N 1
ATOM 695 C CA . LEU A 1 90 ? 7.615 3.002 9.576 1.00 92.06 90 LEU A CA 1
ATOM 696 C C . LEU A 1 90 ? 6.923 1.744 10.123 1.00 92.06 90 LEU A C 1
ATOM 698 O O . LEU A 1 90 ? 6.129 1.824 11.054 1.00 92.06 90 LEU A O 1
ATOM 702 N N . PHE A 1 91 ? 7.253 0.570 9.590 1.00 90.56 91 PHE A N 1
ATOM 703 C CA . PHE A 1 91 ? 6.700 -0.709 10.033 1.00 90.56 91 PHE A CA 1
ATOM 704 C C . PHE A 1 91 ? 7.065 -1.010 11.490 1.00 90.56 91 PHE A C 1
ATOM 706 O O . PHE A 1 91 ? 6.229 -1.507 12.246 1.00 90.56 91 PHE A O 1
ATOM 713 N N . SER A 1 92 ? 8.292 -0.667 11.904 1.00 91.25 92 SER A N 1
ATOM 714 C CA . SER A 1 92 ? 8.713 -0.808 13.300 1.00 91.25 92 SER A CA 1
ATOM 715 C C . SER A 1 92 ? 7.911 0.099 14.234 1.00 91.25 92 SER A C 1
ATOM 717 O O . SER A 1 92 ? 7.567 -0.331 15.326 1.00 91.25 92 SER A O 1
ATOM 719 N N . GLN A 1 93 ? 7.563 1.314 13.797 1.00 93.38 93 GLN A N 1
ATOM 720 C CA . GLN A 1 93 ? 6.750 2.255 14.571 1.00 93.38 93 GLN A CA 1
ATOM 721 C C . GLN A 1 93 ? 5.285 1.814 14.647 1.00 93.38 93 GLN A C 1
ATOM 723 O O . GLN A 1 93 ? 4.691 1.857 15.715 1.00 93.38 93 GLN A O 1
ATOM 728 N N . ILE A 1 94 ? 4.712 1.345 13.536 1.00 94.06 94 ILE A N 1
ATOM 729 C CA . ILE A 1 94 ? 3.315 0.883 13.469 1.00 94.06 94 ILE A CA 1
ATOM 730 C C . ILE A 1 94 ? 3.062 -0.299 14.407 1.00 94.06 94 ILE A C 1
ATOM 732 O O . ILE A 1 94 ? 1.989 -0.390 14.993 1.00 94.06 94 ILE A O 1
ATOM 736 N N . ASN A 1 95 ? 4.038 -1.198 14.538 1.00 94.75 95 ASN A N 1
ATOM 737 C CA . ASN A 1 95 ? 3.930 -2.389 15.379 1.00 94.75 95 ASN A CA 1
ATOM 738 C C . ASN A 1 95 ? 4.500 -2.191 16.796 1.00 94.75 95 ASN A C 1
ATOM 740 O O . ASN A 1 95 ? 4.627 -3.168 17.539 1.00 94.75 95 ASN A O 1
ATOM 744 N N . GLN A 1 96 ? 4.865 -0.965 17.188 1.00 96.12 96 GLN A N 1
ATOM 745 C CA . GLN A 1 96 ? 5.238 -0.691 18.575 1.00 96.12 96 GLN A CA 1
ATOM 746 C C . GLN A 1 96 ? 4.001 -0.784 19.485 1.00 96.12 96 GLN A C 1
ATOM 748 O O . GLN A 1 96 ? 2.960 -0.218 19.154 1.00 96.12 96 GLN A O 1
ATOM 753 N N . PRO A 1 97 ? 4.093 -1.477 20.637 1.00 95.31 97 PRO A N 1
ATOM 754 C CA . PRO A 1 97 ? 3.008 -1.508 21.611 1.00 95.31 97 PRO A CA 1
ATOM 755 C C . PRO A 1 97 ? 2.702 -0.109 22.159 1.00 95.31 97 PRO A C 1
ATOM 757 O O . PRO A 1 97 ? 3.617 0.617 22.544 1.00 95.31 97 PRO A O 1
ATOM 760 N N . ASP A 1 98 ? 1.419 0.224 22.271 1.00 95.75 98 ASP A N 1
ATOM 761 C CA . ASP A 1 98 ? 0.925 1.449 22.904 1.00 95.75 98 ASP A CA 1
ATOM 762 C C . ASP A 1 98 ? -0.139 1.090 23.956 1.00 95.75 98 ASP A C 1
ATOM 764 O O . ASP A 1 98 ? -0.809 0.060 23.857 1.00 95.75 98 ASP A O 1
ATOM 768 N N . SER A 1 99 ? -0.286 1.911 24.998 1.00 96.25 99 SER A N 1
ATOM 769 C CA . SER A 1 99 ? -1.279 1.686 26.057 1.00 96.25 99 SER A CA 1
ATOM 770 C C . SER A 1 99 ? -2.696 2.127 25.677 1.00 96.25 99 SER A C 1
ATOM 772 O O . SER A 1 99 ? -3.651 1.708 26.326 1.00 96.25 99 SER A O 1
ATOM 774 N N . ASN A 1 100 ? -2.843 2.993 24.671 1.00 97.62 100 ASN A N 1
ATOM 775 C CA . ASN A 1 100 ? -4.100 3.660 24.321 1.00 97.62 100 ASN A CA 1
ATOM 776 C C . ASN A 1 100 ? -4.758 3.088 23.063 1.00 97.62 100 ASN A C 1
ATOM 778 O O . ASN A 1 100 ? -5.952 3.293 22.848 1.00 97.62 100 ASN A O 1
ATOM 782 N N . TYR A 1 101 ? -3.996 2.400 22.216 1.00 96.06 101 TYR A N 1
ATOM 783 C CA . TYR A 1 101 ? -4.505 1.805 20.989 1.00 96.06 101 TYR A CA 1
ATOM 784 C C . TYR A 1 101 ? -3.761 0.519 20.644 1.00 96.06 101 TYR A C 1
ATOM 786 O O . TYR A 1 101 ? -2.644 0.266 21.085 1.00 96.06 101 TYR A O 1
ATOM 794 N N . THR A 1 102 ? -4.395 -0.299 19.811 1.00 96.31 102 THR A N 1
ATOM 795 C CA . THR A 1 102 ? -3.743 -1.428 19.153 1.00 96.31 102 THR A CA 1
ATOM 796 C C . THR A 1 102 ? -3.654 -1.111 17.674 1.00 96.31 102 THR A C 1
ATOM 798 O O . THR A 1 102 ? -4.673 -0.996 16.996 1.00 96.31 102 THR A O 1
ATOM 801 N N . LEU A 1 103 ? -2.429 -0.960 17.184 1.00 95.62 103 LEU A N 1
ATOM 802 C CA . LEU A 1 103 ? -2.135 -0.796 15.772 1.00 95.62 103 LEU A CA 1
ATOM 803 C C . LEU A 1 103 ? -1.250 -1.959 15.332 1.00 95.62 103 LEU A C 1
ATOM 805 O O . LEU A 1 103 ? -0.342 -2.368 16.051 1.00 95.62 103 LEU A O 1
ATOM 809 N N . SER A 1 104 ? -1.557 -2.534 14.174 1.00 94.38 104 SER A N 1
ATOM 810 C CA . SER A 1 104 ? -0.761 -3.617 13.615 1.00 94.38 104 SER A CA 1
ATOM 811 C C . SER A 1 104 ? -0.790 -3.582 12.098 1.00 94.38 104 SER A C 1
ATOM 813 O O . SER A 1 104 ? -1.809 -3.269 11.479 1.00 94.38 104 SER A O 1
ATOM 815 N N . MET A 1 105 ? 0.343 -3.936 11.506 1.00 93.69 105 MET A N 1
ATOM 816 C CA . MET A 1 105 ? 0.467 -4.225 10.089 1.00 93.69 105 MET A CA 1
ATOM 817 C C . MET A 1 105 ? 1.329 -5.470 9.919 1.00 93.69 105 MET A C 1
ATOM 819 O O . MET A 1 105 ? 2.391 -5.586 10.527 1.00 93.69 105 MET A O 1
ATOM 823 N N . ALA A 1 106 ? 0.893 -6.379 9.052 1.00 92.75 106 ALA A N 1
ATOM 824 C CA . ALA A 1 106 ? 1.631 -7.581 8.703 1.00 92.75 106 ALA A CA 1
ATOM 825 C C . ALA A 1 106 ? 1.555 -7.803 7.192 1.00 92.75 106 ALA A C 1
ATOM 827 O O . ALA A 1 106 ? 0.473 -7.781 6.614 1.00 92.75 106 ALA A O 1
ATOM 828 N N . ASN A 1 107 ? 2.708 -8.028 6.567 1.00 88.25 107 ASN A N 1
ATOM 829 C CA . ASN A 1 107 ? 2.834 -8.439 5.172 1.00 88.25 107 ASN A CA 1
ATOM 830 C C . ASN A 1 107 ? 3.887 -9.558 5.121 1.00 88.25 107 ASN A C 1
ATOM 832 O O . ASN A 1 107 ? 4.813 -9.549 5.936 1.00 88.25 107 ASN A O 1
ATOM 836 N N . ARG A 1 108 ? 3.728 -10.527 4.216 1.00 81.56 108 ARG A N 1
ATOM 837 C CA . ARG A 1 108 ? 4.604 -11.699 4.089 1.00 81.56 108 ARG A CA 1
ATOM 838 C C . ARG A 1 108 ? 5.134 -11.833 2.674 1.00 81.56 108 ARG A C 1
ATOM 840 O O . ARG A 1 108 ? 4.350 -11.531 1.750 1.00 81.56 108 ARG A O 1
#

pLDDT: mean 84.97, std 16.39, range [42.72, 98.19]

Mean predicted aligned error: 6.86 Å

Solvent-accessible surface area (backbone atoms only — not comparable to full-atom values): 6608 Å² total; per-residue (Å²): 103,75,63,58,55,49,19,39,50,56,34,35,54,52,53,48,54,60,50,45,76,76,40,75,94,58,91,86,85,82,60,47,62,60,53,53,52,52,52,49,62,50,44,73,75,43,58,70,71,60,26,55,54,47,33,57,64,54,46,51,60,73,72,48,80,84,58,68,84,91,48,63,93,71,40,64,70,52,52,56,52,50,55,51,53,52,48,53,54,50,53,54,59,48,54,48,90,55,97,89,55,90,57,79,80,87,82,134

Foldseek 3Di:
DVQQVVLLVQLVVVVCVVVCVVQPPDDDDDDSNLVLLQLLVVLLVDDDPRNVVSCVSSVLVVVCPVDDPPCVVPCVNVSSVVSNVVVVVVQVVQCDDDPPDHGHHDDD

InterPro domains:
  IPR000215 Serpin family [PTHR11461] (4-108)
  IPR023796 Serpin domain [PF00079] (7-108)
  IPR036186 Serpin superfamily [SSF56574] (3-108)
  IPR042178 Serpin superfamily, domain 1 [G3DSA:3.30.497.10] (1-108)